Protein AF-A0A366M9B2-F1 (afdb_monomer)

Organism: NCBI:txid2006182

pLDDT: mean 84.74, std 8.8, range [50.28, 93.94]

Foldseek 3Di:
DQPLVVLLVLLLVANLSSLVSVVPNNVVSVVRNVVLVVLVVCCVPPHVVSVVVSNVSSNVSSVVSNVVVD

Sequence (70 aa):
MTNILIATILSFLIPGLGQIYEGQNFLKGIVFLIIGIILYILIYTVETNICIISFIYSIYSAYDACRFLK

Solvent-accessible surface area (backbone atoms only — not comparable to full-atom values): 3515 Å² total; per-residue (Å²): 130,72,58,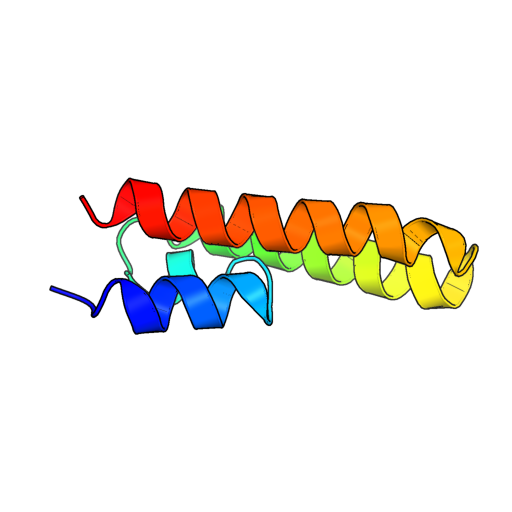53,68,59,26,21,52,39,2,41,76,41,28,16,46,10,25,42,68,62,58,84,41,38,71,59,10,51,54,36,31,53,53,43,51,52,46,52,53,42,33,78,71,75,40,70,74,47,46,59,58,47,50,54,48,15,51,51,34,13,51,51,30,42,61,72,72,110

Structure (mmCIF, N/CA/C/O backbone):
data_AF-A0A366M9B2-F1
#
_entry.id   AF-A0A366M9B2-F1
#
loop_
_atom_site.group_PDB
_atom_site.id
_atom_site.type_symbol
_atom_site.label_atom_id
_atom_site.label_alt_id
_atom_site.label_comp_id
_atom_site.label_asym_id
_atom_site.label_entity_id
_atom_site.label_seq_id
_atom_site.pdbx_PDB_ins_code
_atom_site.Cartn_x
_atom_site.Cartn_y
_atom_site.Cartn_z
_atom_site.occupancy
_atom_site.B_iso_or_equiv
_atom_site.auth_seq_id
_atom_site.auth_comp_id
_atom_site.auth_asy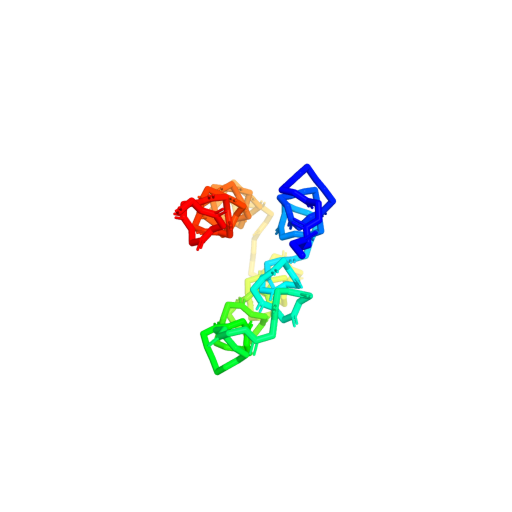m_id
_atom_site.auth_atom_id
_atom_site.pdbx_PDB_model_num
ATOM 1 N N . MET A 1 1 ? -11.785 7.479 17.235 1.00 53.84 1 MET A N 1
ATOM 2 C CA . MET A 1 1 ? -11.959 7.627 15.778 1.00 53.84 1 MET A CA 1
ATOM 3 C C . MET A 1 1 ? -10.647 8.111 15.216 1.00 53.84 1 MET A C 1
ATOM 5 O O . MET A 1 1 ? -10.245 9.238 15.480 1.00 53.84 1 MET A O 1
ATOM 9 N N . THR A 1 2 ? -9.931 7.210 14.562 1.00 62.31 2 THR A N 1
ATOM 10 C CA . THR A 1 2 ? -8.660 7.516 13.915 1.00 62.31 2 THR A CA 1
ATOM 11 C C . THR A 1 2 ? -8.906 8.522 12.789 1.00 62.31 2 THR A C 1
ATOM 13 O O . THR A 1 2 ? -9.904 8.415 12.080 1.00 62.31 2 THR A O 1
ATOM 16 N N . ASN A 1 3 ? -8.058 9.547 12.658 1.00 81.38 3 ASN A N 1
ATOM 17 C CA . ASN A 1 3 ? -8.284 10.594 11.663 1.00 81.38 3 ASN A CA 1
ATOM 18 C C . ASN A 1 3 ? -8.167 9.999 10.252 1.00 81.38 3 ASN A C 1
ATOM 20 O O . ASN A 1 3 ? -7.091 9.553 9.847 1.00 81.38 3 ASN A O 1
ATOM 24 N N . ILE A 1 4 ? -9.280 10.029 9.518 1.00 81.88 4 ILE A N 1
ATOM 25 C CA . ILE A 1 4 ? -9.436 9.458 8.175 1.00 81.88 4 ILE A CA 1
ATOM 26 C C . ILE A 1 4 ? -8.348 9.957 7.225 1.00 81.88 4 ILE A C 1
ATOM 28 O O . ILE A 1 4 ? -7.767 9.180 6.466 1.00 81.88 4 ILE A O 1
ATOM 32 N N . LEU A 1 5 ? -8.015 11.246 7.318 1.00 83.69 5 LEU A N 1
ATOM 33 C CA . LEU A 1 5 ? -6.977 11.858 6.496 1.00 83.69 5 LEU A CA 1
ATOM 34 C C . LEU A 1 5 ? -5.601 11.260 6.793 1.00 83.69 5 LEU A C 1
ATOM 36 O O . LEU A 1 5 ? -4.868 10.934 5.866 1.00 83.69 5 LEU A O 1
ATOM 40 N N . ILE A 1 6 ? -5.271 11.059 8.072 1.00 85.50 6 ILE A N 1
ATOM 41 C CA . ILE A 1 6 ? -3.969 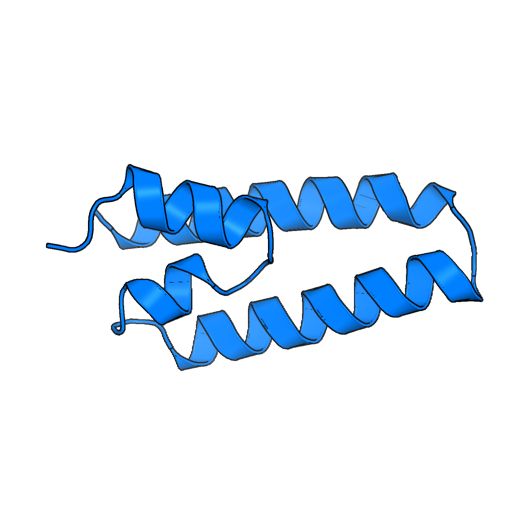10.520 8.484 1.00 85.50 6 ILE A CA 1
ATOM 42 C C . ILE A 1 6 ? -3.823 9.077 7.996 1.00 85.50 6 ILE A C 1
ATOM 44 O O . ILE A 1 6 ? -2.819 8.747 7.375 1.00 85.50 6 ILE A O 1
ATOM 48 N N . ALA A 1 7 ? -4.838 8.235 8.197 1.00 85.81 7 ALA A N 1
ATOM 49 C CA . ALA A 1 7 ? -4.806 6.851 7.727 1.00 85.81 7 ALA A CA 1
ATOM 50 C C . ALA A 1 7 ? -4.685 6.754 6.196 1.00 85.81 7 ALA A C 1
ATOM 52 O O . ALA A 1 7 ? -3.914 5.948 5.681 1.00 85.81 7 ALA A O 1
ATOM 53 N N . THR A 1 8 ? -5.401 7.612 5.465 1.00 86.25 8 THR A N 1
ATOM 54 C CA . THR A 1 8 ? -5.362 7.640 3.996 1.00 86.25 8 THR A CA 1
ATOM 55 C C . THR A 1 8 ? -3.983 8.054 3.484 1.00 86.25 8 THR A C 1
ATOM 57 O O . THR A 1 8 ? -3.439 7.401 2.596 1.00 86.25 8 THR A O 1
ATOM 60 N N . ILE A 1 9 ? -3.388 9.104 4.064 1.00 89.00 9 ILE A N 1
ATOM 61 C CA . ILE A 1 9 ? -2.043 9.572 3.697 1.00 89.00 9 ILE A CA 1
ATOM 62 C C . ILE A 1 9 ? -0.998 8.496 4.014 1.00 89.00 9 ILE A C 1
ATOM 64 O O . ILE A 1 9 ? -0.121 8.239 3.191 1.00 89.00 9 ILE A O 1
ATOM 68 N N . LEU A 1 10 ? -1.116 7.832 5.169 1.00 88.56 10 LEU A N 1
ATOM 69 C CA . LEU A 1 10 ? -0.218 6.746 5.559 1.00 88.56 10 LEU A CA 1
ATOM 70 C C . LEU A 1 10 ? -0.273 5.579 4.566 1.00 88.56 10 LEU A C 1
ATOM 72 O O . LEU A 1 10 ? 0.782 5.149 4.107 1.00 88.56 10 LEU A O 1
ATOM 76 N N . SER A 1 11 ? -1.469 5.108 4.190 1.00 89.44 11 SER A N 1
ATOM 77 C CA . SER A 1 11 ? -1.605 4.037 3.189 1.00 89.44 11 SER A CA 1
ATOM 78 C C . SER A 1 11 ? -1.174 4.458 1.787 1.00 89.44 11 SER A C 1
ATOM 80 O O . SER A 1 11 ? -0.635 3.641 1.051 1.00 89.44 11 SER A O 1
ATOM 82 N N . PHE A 1 12 ? -1.368 5.721 1.404 1.00 88.69 12 PHE A N 1
ATOM 83 C CA . PHE A 1 12 ? -0.891 6.211 0.111 1.00 88.69 12 PHE A CA 1
ATOM 84 C C . PHE A 1 12 ? 0.637 6.158 0.018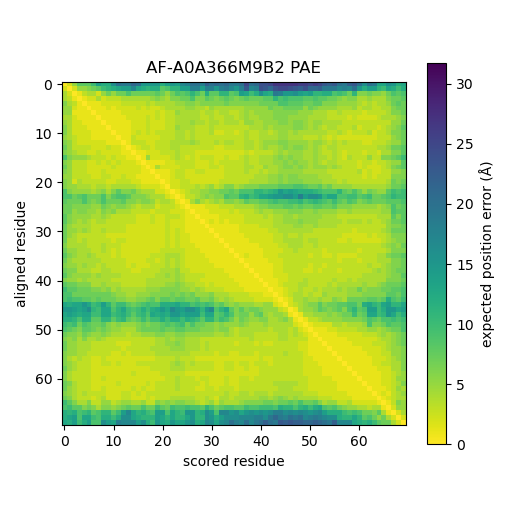 1.00 88.69 12 PHE A C 1
ATOM 86 O O . PHE A 1 12 ? 1.181 5.710 -0.994 1.00 88.69 12 PHE A O 1
ATOM 93 N N . LEU A 1 13 ? 1.317 6.590 1.086 1.00 88.50 13 LEU A N 1
ATOM 94 C CA . LEU A 1 13 ? 2.775 6.610 1.150 1.00 88.50 13 LEU A CA 1
ATOM 95 C C . LEU A 1 13 ? 3.353 5.193 1.213 1.00 88.50 13 LEU A C 1
ATOM 97 O O . LEU A 1 13 ? 4.308 4.880 0.509 1.00 88.50 13 LEU A O 1
ATOM 101 N N . ILE A 1 14 ? 2.775 4.350 2.071 1.00 90.12 14 ILE A N 1
ATOM 102 C CA . ILE A 1 14 ? 3.179 2.959 2.259 1.00 90.12 14 ILE A CA 1
ATOM 103 C C . ILE A 1 14 ? 1.905 2.113 2.334 1.00 90.12 14 ILE A C 1
ATOM 105 O O . ILE A 1 14 ? 1.182 2.190 3.337 1.00 90.12 14 ILE A O 1
ATOM 109 N N . PRO A 1 15 ? 1.641 1.272 1.318 1.00 90.94 15 PRO A N 1
ATOM 110 C CA . PRO A 1 15 ? 0.472 0.409 1.303 1.00 90.94 15 PRO A CA 1
ATOM 111 C C . PRO A 1 15 ? 0.347 -0.390 2.600 1.00 90.94 15 PRO A C 1
ATOM 113 O O . PRO A 1 15 ? 1.308 -1.013 3.045 1.00 90.94 15 PRO A O 1
ATOM 116 N N . GLY A 1 16 ? -0.832 -0.371 3.220 1.00 86.56 16 GLY A N 1
ATOM 117 C CA . GLY A 1 16 ? -1.113 -1.145 4.433 1.00 86.56 16 GLY A CA 1
ATOM 118 C C . GLY A 1 16 ? -0.975 -0.385 5.754 1.00 86.56 16 GLY A C 1
ATOM 119 O O . GLY A 1 16 ? -1.575 -0.803 6.746 1.00 86.56 16 GLY A O 1
ATOM 120 N N . LEU A 1 17 ? -0.251 0.744 5.800 1.00 88.12 17 LEU A N 1
ATOM 121 C CA . LEU A 1 17 ? -0.058 1.490 7.053 1.00 88.12 17 LEU A CA 1
ATOM 122 C C . LEU A 1 17 ? -1.341 2.129 7.587 1.00 88.12 17 LEU A C 1
ATOM 124 O O . LEU A 1 17 ? -1.541 2.159 8.799 1.00 88.12 17 LEU A O 1
ATOM 128 N N . GLY A 1 18 ? -2.221 2.618 6.717 1.00 87.00 18 GLY A N 1
ATOM 129 C CA . GLY A 1 18 ? -3.512 3.179 7.112 1.00 87.00 18 GLY A CA 1
ATOM 130 C C . GLY A 1 18 ? -4.428 2.140 7.754 1.00 87.00 18 GLY A C 1
ATOM 131 O O . GLY A 1 18 ? -5.022 2.414 8.796 1.00 87.00 18 GLY A O 1
ATOM 132 N N . GLN A 1 19 ? -4.477 0.924 7.197 1.00 86.06 19 GLN A N 1
ATOM 133 C CA . GLN A 1 19 ? -5.230 -0.194 7.779 1.00 86.06 19 GLN A CA 1
ATOM 134 C C . GLN A 1 19 ? -4.654 -0.640 9.137 1.00 86.06 19 GLN A C 1
ATOM 136 O O . GLN A 1 19 ? -5.403 -1.032 10.032 1.00 86.06 19 GLN A O 1
ATOM 141 N N . ILE A 1 20 ? -3.328 -0.568 9.309 1.00 87.69 20 ILE A N 1
ATOM 142 C CA . ILE A 1 20 ? -2.659 -0.850 10.589 1.00 87.69 20 ILE A CA 1
ATOM 143 C C . ILE A 1 20 ? -2.962 0.247 11.617 1.00 87.69 20 ILE A C 1
ATOM 145 O O . ILE A 1 20 ? -3.262 -0.063 12.767 1.00 87.69 20 ILE A O 1
ATOM 149 N N . TYR A 1 21 ? -2.918 1.516 11.205 1.00 85.50 21 TYR A N 1
ATOM 150 C CA . TYR A 1 21 ? -3.164 2.679 12.061 1.00 85.50 21 TYR A CA 1
ATOM 151 C C . TYR A 1 21 ? -4.605 2.740 12.592 1.00 85.50 21 TYR A C 1
ATOM 153 O O . TYR A 1 21 ? -4.844 3.204 13.706 1.00 85.50 21 TYR A O 1
ATOM 161 N N . GLU A 1 22 ? -5.576 2.244 11.824 1.00 83.75 22 GLU A N 1
ATOM 162 C CA . GLU A 1 22 ? -6.958 2.098 12.286 1.00 83.75 22 GLU A CA 1
ATOM 163 C C . GLU A 1 22 ? -7.118 0.991 13.351 1.00 83.75 22 GLU A C 1
ATOM 165 O O . GLU A 1 22 ? -7.961 1.097 14.241 1.00 83.75 22 GLU A O 1
ATOM 170 N N . GLY A 1 23 ? -6.319 -0.076 13.277 1.00 75.50 23 GLY A N 1
ATOM 171 C CA . GLY A 1 23 ? -6.338 -1.195 14.225 1.00 75.50 23 GLY A CA 1
ATOM 172 C C . GLY A 1 23 ? -7.451 -2.230 14.006 1.00 75.50 23 GLY A C 1
ATOM 173 O O . GLY A 1 23 ? -7.291 -3.372 14.427 1.00 75.50 23 GLY A O 1
ATOM 174 N N . GLN A 1 24 ? -8.540 -1.898 13.300 1.00 73.31 24 GLN A N 1
ATOM 175 C CA . GLN A 1 24 ? -9.633 -2.847 13.012 1.00 73.31 24 GLN A CA 1
ATOM 176 C C . GLN A 1 24 ? -9.290 -3.856 11.907 1.00 73.31 24 GLN A C 1
ATOM 178 O O . GLN A 1 24 ? -9.778 -4.983 11.920 1.00 73.31 24 GLN A O 1
ATOM 183 N N . ASN A 1 25 ? -8.414 -3.481 10.972 1.00 80.75 25 ASN A N 1
ATOM 184 C CA . ASN A 1 25 ? -8.070 -4.284 9.797 1.00 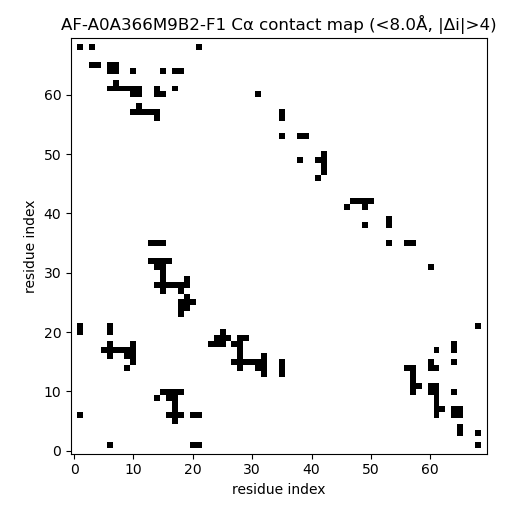80.75 25 ASN A CA 1
ATOM 185 C C . ASN A 1 25 ? -6.572 -4.620 9.729 1.00 80.75 25 ASN A C 1
ATOM 187 O O . ASN A 1 25 ? -5.993 -4.704 8.645 1.00 80.75 25 ASN A O 1
ATOM 191 N N . PHE A 1 26 ? -5.940 -4.858 10.883 1.00 81.19 26 PHE A N 1
ATOM 192 C CA . PHE A 1 26 ? -4.497 -5.098 10.998 1.00 81.19 26 PHE A CA 1
ATOM 193 C C . PHE A 1 26 ? -3.978 -6.205 10.059 1.00 81.19 26 PHE A C 1
ATOM 195 O O . PHE A 1 26 ? -2.979 -6.017 9.369 1.00 81.19 26 PHE A O 1
ATOM 202 N N . LEU A 1 27 ? -4.700 -7.328 9.955 1.00 87.38 27 LEU A N 1
ATOM 203 C CA . LEU A 1 27 ? -4.345 -8.432 9.053 1.00 87.38 27 LEU A CA 1
ATOM 204 C C . LEU A 1 27 ? -4.360 -8.022 7.575 1.00 87.38 27 LEU A C 1
ATOM 206 O O . LEU A 1 27 ? -3.446 -8.376 6.834 1.00 87.38 27 LEU A O 1
ATOM 210 N N . LYS A 1 28 ? -5.362 -7.247 7.140 1.00 85.81 28 LYS A N 1
ATOM 211 C CA . LYS A 1 28 ? -5.396 -6.718 5.768 1.00 85.81 28 LYS A CA 1
ATOM 212 C C . LYS A 1 28 ? -4.251 -5.740 5.542 1.00 85.81 28 LYS A C 1
ATOM 214 O O . LYS A 1 28 ? -3.606 -5.805 4.503 1.00 85.81 28 LYS A O 1
ATOM 219 N N . GLY A 1 29 ? -3.969 -4.884 6.522 1.00 88.06 29 GLY A N 1
ATOM 220 C CA . GLY A 1 29 ? -2.843 -3.958 6.466 1.00 88.06 29 GLY A CA 1
ATOM 221 C C . GLY A 1 29 ? -1.506 -4.667 6.271 1.00 88.06 29 GLY A C 1
ATOM 222 O O . GLY A 1 29 ? -0.735 -4.271 5.404 1.00 88.06 29 GLY A O 1
ATOM 223 N N . ILE A 1 30 ? -1.272 -5.778 6.975 1.00 91.69 30 ILE A N 1
ATOM 224 C CA . ILE A 1 30 ? -0.084 -6.617 6.761 1.00 91.69 30 ILE A CA 1
ATOM 225 C C . ILE A 1 30 ? -0.027 -7.158 5.328 1.00 91.69 30 ILE A C 1
ATOM 227 O O . ILE A 1 30 ? 1.026 -7.092 4.701 1.00 91.69 30 ILE A O 1
ATOM 231 N N . VAL A 1 31 ? -1.138 -7.669 4.788 1.00 92.06 31 VAL A N 1
ATOM 232 C CA . VAL A 1 31 ? -1.182 -8.180 3.406 1.00 92.06 31 VAL A CA 1
ATOM 233 C C . VAL A 1 31 ? -0.843 -7.075 2.404 1.00 92.06 31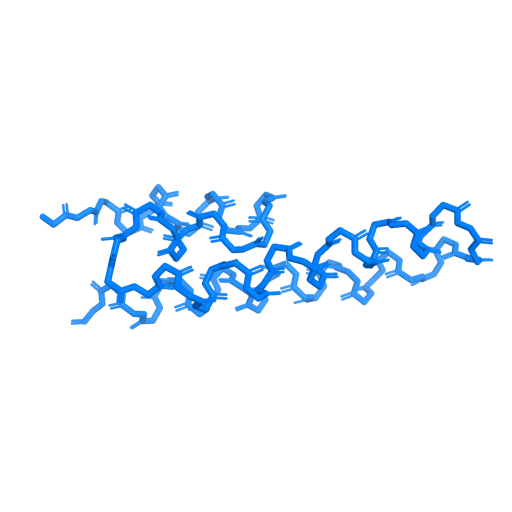 VAL A C 1
ATOM 235 O O . VAL A 1 31 ? -0.005 -7.279 1.525 1.00 92.06 31 VAL A O 1
ATOM 238 N N . PHE A 1 32 ? -1.436 -5.890 2.565 1.00 91.56 32 PHE A N 1
ATOM 239 C CA . PHE A 1 32 ? -1.143 -4.738 1.715 1.00 91.56 32 PHE A CA 1
ATOM 240 C C . PHE A 1 32 ? 0.328 -4.328 1.782 1.00 91.56 32 PHE A C 1
ATOM 242 O O . PHE A 1 32 ? 0.923 -4.055 0.738 1.00 91.56 32 PHE A O 1
ATOM 249 N N . LEU A 1 33 ? 0.912 -4.350 2.980 1.00 92.81 33 LEU A N 1
ATOM 250 C CA . LEU A 1 33 ? 2.309 -4.009 3.227 1.00 92.81 33 LEU A CA 1
ATOM 251 C C . LEU A 1 33 ? 3.255 -5.027 2.579 1.00 92.81 33 LEU A C 1
ATOM 253 O O . LEU A 1 33 ? 4.174 -4.635 1.865 1.00 92.81 33 LEU A O 1
ATOM 257 N N . ILE A 1 34 ? 2.995 -6.328 2.734 1.00 93.94 34 ILE A N 1
ATOM 258 C CA . ILE A 1 34 ? 3.791 -7.392 2.101 1.00 93.94 34 ILE A CA 1
ATOM 259 C C . ILE A 1 34 ? 3.773 -7.251 0.576 1.00 93.94 34 ILE A C 1
ATOM 261 O O . ILE A 1 34 ? 4.827 -7.279 -0.058 1.00 93.94 34 ILE A O 1
ATOM 265 N N . ILE A 1 35 ? 2.597 -7.054 -0.024 1.00 92.75 35 ILE A N 1
ATOM 266 C CA . ILE A 1 35 ? 2.478 -6.868 -1.477 1.00 92.75 35 ILE A CA 1
ATOM 267 C C . ILE A 1 35 ? 3.179 -5.573 -1.917 1.00 92.75 35 ILE A C 1
ATOM 269 O O . ILE A 1 35 ? 3.865 -5.572 -2.937 1.00 92.75 35 ILE A O 1
ATOM 273 N N . GLY A 1 36 ? 3.069 -4.494 -1.135 1.00 90.88 36 GLY A N 1
ATOM 274 C CA . GLY A 1 36 ? 3.785 -3.241 -1.383 1.00 90.88 36 GLY A CA 1
ATOM 275 C C . GLY A 1 36 ? 5.307 -3.420 -1.389 1.00 90.88 36 GLY A C 1
ATOM 276 O O . GLY A 1 36 ? 5.976 -2.918 -2.288 1.00 90.88 36 GLY A O 1
ATOM 277 N N . ILE A 1 37 ? 5.854 -4.202 -0.451 1.00 91.81 37 ILE A N 1
ATOM 278 C CA . ILE A 1 37 ? 7.283 -4.552 -0.418 1.00 91.81 37 ILE A CA 1
ATOM 279 C C . ILE A 1 37 ? 7.679 -5.358 -1.658 1.00 91.81 37 ILE A C 1
ATOM 281 O O . ILE A 1 37 ? 8.705 -5.071 -2.270 1.00 91.81 37 ILE A O 1
ATOM 285 N N . ILE A 1 38 ? 6.874 -6.349 -2.052 1.00 92.12 38 ILE A N 1
ATOM 286 C CA . ILE A 1 38 ? 7.147 -7.166 -3.243 1.00 92.12 38 ILE A CA 1
ATOM 287 C C . ILE A 1 38 ? 7.177 -6.288 -4.497 1.00 92.12 38 ILE A C 1
ATOM 289 O O . ILE A 1 38 ? 8.103 -6.407 -5.296 1.00 92.12 38 ILE A O 1
ATOM 293 N N . LEU A 1 39 ? 6.210 -5.378 -4.651 1.00 89.31 39 LEU A N 1
ATOM 294 C CA . LEU A 1 39 ? 6.163 -4.430 -5.766 1.00 89.31 39 LEU A CA 1
ATOM 295 C C . LEU A 1 39 ? 7.373 -3.494 -5.765 1.00 89.31 39 LEU A C 1
ATOM 297 O O . LEU A 1 39 ? 7.963 -3.270 -6.819 1.00 89.31 39 LEU A O 1
ATOM 301 N N . TYR A 1 40 ? 7.785 -3.007 -4.592 1.00 87.38 40 TYR A N 1
ATOM 302 C CA . TYR A 1 40 ? 8.986 -2.191 -4.450 1.00 87.38 40 TYR A CA 1
ATOM 303 C C . TYR A 1 40 ? 10.232 -2.957 -4.904 1.00 87.38 40 TYR A C 1
ATOM 305 O O . TYR A 1 40 ? 10.965 -2.473 -5.757 1.00 87.38 40 TYR A O 1
ATOM 313 N N . ILE A 1 41 ? 10.436 -4.190 -4.432 1.00 89.31 41 ILE A N 1
ATOM 314 C CA . ILE A 1 41 ? 11.556 -5.040 -4.867 1.00 89.31 41 ILE A CA 1
ATOM 315 C C . ILE A 1 41 ? 11.503 -5.284 -6.383 1.00 89.31 41 ILE A C 1
ATOM 317 O O . ILE A 1 41 ? 12.537 -5.221 -7.049 1.00 89.31 41 ILE A O 1
ATOM 321 N N . LEU A 1 42 ? 10.314 -5.514 -6.948 1.00 87.81 42 LEU A N 1
ATOM 322 C CA . LEU A 1 42 ? 10.127 -5.702 -8.389 1.00 87.81 42 LEU A CA 1
ATOM 323 C C . LEU A 1 42 ? 10.547 -4.471 -9.205 1.00 87.81 42 LEU A C 1
ATOM 325 O O . LEU A 1 42 ? 11.164 -4.630 -10.257 1.00 87.81 42 LEU A O 1
ATOM 329 N N . ILE A 1 43 ? 10.265 -3.257 -8.715 1.00 86.69 43 ILE A N 1
ATOM 330 C CA . ILE A 1 43 ? 10.690 -2.007 -9.367 1.00 86.69 43 ILE A CA 1
ATOM 331 C C . ILE A 1 43 ? 12.218 -1.945 -9.495 1.00 86.69 43 ILE A C 1
ATOM 333 O O . ILE A 1 43 ? 12.720 -1.536 -10.539 1.00 86.69 43 ILE A O 1
ATOM 337 N N . TYR A 1 44 ? 12.958 -2.364 -8.462 1.00 83.56 44 TYR A N 1
ATOM 338 C CA . TYR A 1 44 ? 14.4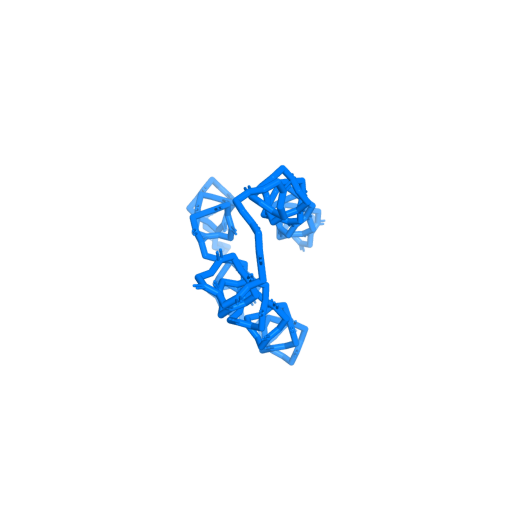28 -2.334 -8.481 1.00 83.56 44 TYR A CA 1
ATOM 339 C C . TYR A 1 44 ? 15.064 -3.497 -9.248 1.00 83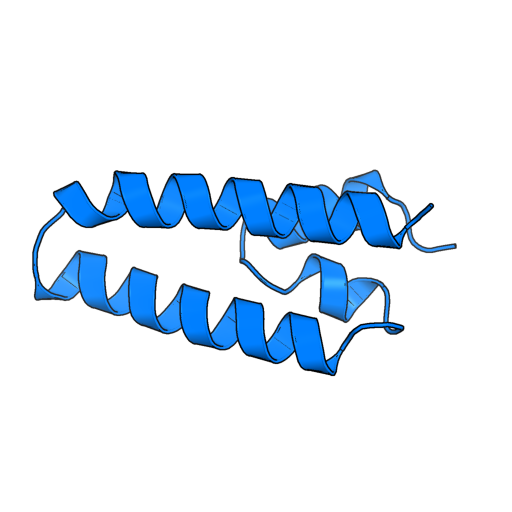.56 44 TYR A C 1
ATOM 341 O O . TYR A 1 44 ? 16.215 -3.380 -9.662 1.00 83.56 44 TYR A O 1
ATOM 349 N N . THR A 1 45 ? 14.361 -4.620 -9.407 1.00 86.88 45 THR A N 1
ATOM 350 C CA . THR A 1 45 ? 14.942 -5.862 -9.951 1.00 86.88 45 THR A CA 1
ATOM 351 C C . THR A 1 45 ? 14.555 -6.158 -11.394 1.00 86.88 45 THR A C 1
ATOM 353 O O . THR A 1 45 ? 15.349 -6.777 -12.097 1.00 86.88 45 THR A O 1
ATOM 356 N N . VAL A 1 46 ? 13.366 -5.747 -11.843 1.00 82.62 46 VAL A N 1
ATOM 357 C CA . VAL A 1 46 ? 12.827 -6.139 -13.154 1.00 82.62 46 VAL A CA 1
ATOM 358 C C . VAL A 1 46 ? 12.806 -4.961 -14.119 1.00 82.62 46 VAL A C 1
ATOM 360 O O . VAL A 1 46 ? 13.515 -4.980 -15.120 1.00 82.62 46 VAL A O 1
ATOM 363 N N . GLU A 1 47 ? 11.989 -3.942 -13.849 1.00 81.69 47 GLU A N 1
ATOM 364 C CA . GLU A 1 47 ? 11.834 -2.812 -14.763 1.00 81.69 47 GLU A CA 1
ATOM 365 C C . GLU A 1 47 ? 11.143 -1.621 -14.089 1.00 81.69 47 GLU A C 1
ATOM 367 O O . GLU A 1 47 ? 10.159 -1.774 -13.358 1.00 81.69 47 GLU A O 1
ATOM 372 N N . THR A 1 48 ? 11.582 -0.405 -14.419 1.00 78.62 48 THR A N 1
ATOM 373 C CA . THR A 1 48 ? 11.016 0.837 -13.869 1.00 78.62 48 THR A CA 1
ATOM 374 C C . THR A 1 48 ? 9.548 1.049 -14.265 1.00 78.62 48 THR A C 1
ATOM 376 O O . THR A 1 48 ? 8.824 1.764 -13.575 1.00 78.62 48 THR A O 1
ATOM 379 N N . ASN A 1 49 ? 9.063 0.390 -15.325 1.00 81.81 49 ASN A N 1
ATOM 380 C CA . ASN A 1 49 ? 7.661 0.448 -15.762 1.00 81.81 49 ASN A CA 1
ATOM 381 C C . ASN A 1 49 ? 6.681 -0.111 -14.712 1.00 81.81 49 ASN A C 1
ATOM 383 O O . ASN A 1 49 ? 5.520 0.304 -14.661 1.00 81.81 49 ASN A O 1
ATOM 387 N N . ILE A 1 50 ? 7.151 -0.982 -13.811 1.00 85.12 50 ILE A N 1
ATOM 388 C CA . ILE A 1 50 ? 6.355 -1.515 -12.692 1.00 85.12 50 ILE A CA 1
ATOM 389 C C . ILE A 1 50 ? 6.010 -0.412 -11.675 1.00 85.12 50 ILE A C 1
ATOM 391 O O . ILE A 1 50 ? 5.055 -0.548 -10.909 1.00 85.12 50 ILE A O 1
ATOM 395 N N . CYS A 1 51 ? 6.703 0.732 -11.716 1.00 84.12 51 CYS A N 1
ATOM 396 C CA . CYS A 1 51 ? 6.402 1.897 -10.887 1.00 84.12 51 CYS A CA 1
ATOM 397 C C . CYS A 1 51 ? 4.954 2.379 -11.068 1.00 84.12 51 CYS A C 1
ATOM 399 O O . CYS A 1 51 ? 4.292 2.705 -10.087 1.00 84.12 51 CYS A O 1
ATOM 401 N N . ILE A 1 52 ? 4.413 2.330 -12.292 1.00 87.50 52 ILE A N 1
ATOM 402 C CA . ILE A 1 52 ? 3.021 2.724 -12.566 1.00 87.50 52 ILE A CA 1
ATOM 403 C C . ILE A 1 52 ? 2.045 1.780 -11.853 1.00 87.50 52 ILE A C 1
ATOM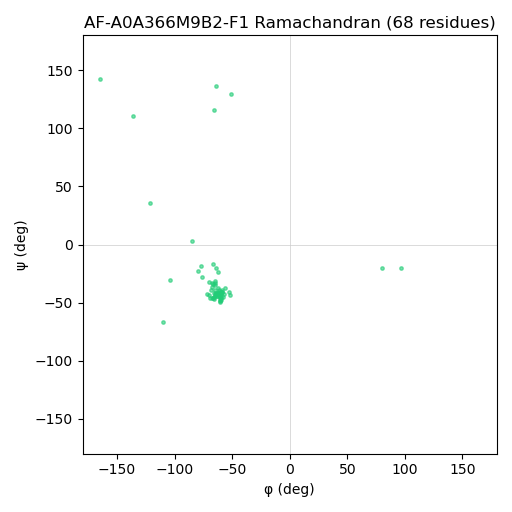 405 O O . ILE A 1 52 ? 1.080 2.225 -11.235 1.00 87.50 52 ILE A O 1
ATOM 409 N N . ILE A 1 53 ? 2.321 0.475 -11.889 1.00 88.56 53 ILE A N 1
ATOM 410 C CA . ILE A 1 53 ? 1.502 -0.550 -11.229 1.00 88.56 53 ILE A CA 1
ATOM 411 C C . ILE A 1 53 ? 1.565 -0.369 -9.710 1.00 88.56 53 ILE A C 1
ATOM 413 O O . ILE A 1 53 ? 0.531 -0.366 -9.044 1.00 88.56 53 ILE A O 1
ATOM 417 N N . SER A 1 54 ? 2.765 -0.151 -9.167 1.00 88.25 54 SER A N 1
ATOM 418 C CA . SER A 1 54 ? 2.956 0.121 -7.742 1.00 88.25 54 SER A CA 1
ATOM 419 C C . SER A 1 54 ? 2.256 1.404 -7.299 1.00 88.25 54 SER A C 1
ATOM 421 O O . SER A 1 54 ? 1.693 1.452 -6.209 1.00 88.25 54 SER A O 1
ATOM 423 N N . PHE A 1 55 ? 2.245 2.436 -8.143 1.00 88.00 55 PHE A N 1
ATOM 424 C CA . PHE A 1 55 ? 1.567 3.695 -7.859 1.00 88.00 55 PHE A CA 1
ATOM 425 C C . PHE A 1 55 ? 0.043 3.525 -7.823 1.00 88.00 55 PHE A C 1
ATOM 427 O O . PHE A 1 55 ? -0.609 3.959 -6.871 1.00 88.00 55 PHE A O 1
ATOM 434 N N . ILE A 1 56 ? -0.527 2.819 -8.806 1.00 91.62 56 ILE A N 1
ATOM 435 C CA . ILE A 1 56 ? -1.955 2.464 -8.825 1.00 91.62 56 ILE A CA 1
ATOM 436 C C . ILE A 1 56 ? -2.313 1.629 -7.588 1.00 91.62 56 ILE A C 1
ATOM 438 O O . ILE A 1 56 ? -3.350 1.857 -6.962 1.00 91.62 56 ILE A O 1
ATOM 442 N N . TYR A 1 57 ? -1.441 0.700 -7.194 1.00 91.81 57 TYR A N 1
ATOM 443 C CA . TYR A 1 57 ? -1.631 -0.114 -5.999 1.00 91.81 57 TYR A CA 1
ATOM 444 C C . TYR A 1 57 ? -1.621 0.718 -4.705 1.00 91.81 57 TYR A C 1
ATOM 446 O O . TYR A 1 57 ? -2.491 0.534 -3.853 1.00 91.81 57 TYR A O 1
ATOM 454 N N . SER A 1 58 ? -0.709 1.687 -4.578 1.00 89.94 58 SER A N 1
ATOM 455 C CA . SER A 1 58 ? -0.698 2.646 -3.462 1.00 89.94 58 SER A CA 1
ATOM 456 C C . SER A 1 58 ? -2.004 3.438 -3.375 1.00 89.94 58 SER A C 1
ATOM 458 O O . SER A 1 58 ? -2.591 3.522 -2.294 1.00 89.94 58 SER A O 1
ATOM 460 N N . ILE A 1 59 ? -2.517 3.946 -4.504 1.00 91.25 59 ILE A N 1
ATOM 461 C CA . ILE A 1 59 ? -3.816 4.640 -4.563 1.00 91.25 59 ILE A CA 1
ATOM 462 C C . ILE A 1 59 ? -4.946 3.720 -4.097 1.00 91.25 59 ILE A C 1
ATOM 464 O O . ILE A 1 59 ? -5.782 4.129 -3.289 1.00 91.25 59 ILE A O 1
ATOM 468 N N . TYR A 1 60 ? -4.965 2.475 -4.575 1.00 91.25 60 TYR A N 1
ATOM 469 C CA . TYR A 1 60 ? -5.969 1.496 -4.174 1.00 91.25 60 TYR A CA 1
ATOM 470 C C . TYR A 1 60 ? -5.920 1.219 -2.666 1.00 91.25 60 TYR A C 1
ATOM 472 O O . TYR A 1 60 ? -6.957 1.236 -2.006 1.00 91.25 60 TYR A O 1
ATOM 480 N N . SER A 1 61 ? -4.726 1.053 -2.094 1.00 89.94 61 SER A N 1
ATOM 481 C CA . SER A 1 61 ? -4.565 0.825 -0.655 1.00 89.94 61 SER A CA 1
ATOM 482 C C . SER A 1 61 ? -5.011 2.023 0.198 1.00 89.94 61 SER A C 1
ATOM 484 O O . SER A 1 61 ? -5.545 1.835 1.292 1.00 89.94 61 SER A O 1
ATOM 486 N N . ALA A 1 62 ? -4.834 3.250 -0.305 1.00 88.50 62 ALA A N 1
ATOM 487 C CA . ALA A 1 62 ? -5.294 4.475 0.343 1.00 88.50 62 ALA A CA 1
ATOM 488 C C . ALA A 1 62 ? -6.820 4.609 0.283 1.00 88.50 62 ALA A C 1
ATOM 490 O O . ALA A 1 62 ? -7.452 4.960 1.279 1.00 88.50 62 ALA A O 1
ATOM 491 N N . TYR A 1 63 ? -7.418 4.288 -0.868 1.00 88.44 63 TYR A N 1
ATOM 492 C CA . TYR A 1 63 ? -8.871 4.235 -1.025 1.00 88.44 63 TYR A CA 1
ATOM 493 C C . TYR A 1 63 ? -9.498 3.208 -0.079 1.00 88.44 63 TYR A C 1
ATOM 495 O O . TYR A 1 63 ? -10.492 3.499 0.582 1.00 88.44 63 TYR A O 1
ATOM 503 N N . ASP A 1 64 ? -8.890 2.027 0.010 1.00 87.38 64 ASP A N 1
ATOM 504 C CA . ASP A 1 64 ? -9.313 0.955 0.902 1.00 87.38 64 ASP A CA 1
ATOM 505 C C . ASP A 1 64 ? -9.256 1.400 2.374 1.00 87.38 64 ASP A C 1
ATOM 507 O O . ASP A 1 64 ? -10.260 1.316 3.080 1.00 87.38 64 ASP A O 1
ATOM 511 N N . ALA A 1 65 ? -8.147 2.014 2.805 1.00 85.00 65 ALA A N 1
ATOM 512 C CA . ALA A 1 65 ? -8.020 2.588 4.146 1.00 85.00 65 ALA A CA 1
ATOM 513 C C . ALA A 1 65 ? -9.074 3.675 4.436 1.00 85.00 65 ALA A C 1
ATOM 515 O O . ALA A 1 65 ? -9.625 3.722 5.531 1.00 85.00 65 ALA A O 1
ATOM 516 N N . CYS A 1 66 ? -9.401 4.523 3.457 1.00 83.31 66 CYS A N 1
ATOM 517 C CA . CYS A 1 66 ? -10.437 5.549 3.593 1.00 83.31 66 CYS A CA 1
ATOM 518 C C . CYS A 1 66 ? -11.849 4.948 3.693 1.00 83.31 66 CYS A C 1
ATOM 520 O O . CYS A 1 66 ? -12.677 5.423 4.472 1.00 83.31 66 CYS A O 1
ATOM 522 N N . ARG A 1 67 ? -12.132 3.890 2.922 1.00 74.12 67 ARG A N 1
ATOM 523 C CA . ARG A 1 67 ? -13.437 3.218 2.912 1.00 74.12 67 ARG A CA 1
ATOM 524 C C . ARG A 1 67 ? -13.743 2.521 4.235 1.00 74.12 67 ARG A C 1
ATOM 526 O O . ARG A 1 67 ? -14.909 2.480 4.608 1.00 74.12 67 ARG A O 1
ATOM 533 N N . PHE A 1 68 ? -12.735 1.980 4.915 1.00 62.28 68 PHE A N 1
ATOM 534 C CA . PHE A 1 68 ? -12.932 1.275 6.184 1.00 62.28 68 PHE A CA 1
ATOM 535 C C . PHE A 1 68 ? -13.162 2.194 7.387 1.00 62.28 68 PHE A C 1
ATOM 537 O O . PHE A 1 68 ? -13.758 1.760 8.363 1.00 62.28 68 PHE A O 1
ATOM 544 N N . LEU A 1 69 ? -12.793 3.471 7.276 1.00 57.53 69 LEU A N 1
ATOM 545 C CA . LEU A 1 69 ? -12.940 4.460 8.346 1.00 57.53 69 LEU A CA 1
ATOM 546 C C . LEU A 1 69 ? -14.326 5.136 8.413 1.00 57.53 69 LEU A C 1
ATOM 548 O O . LEU A 1 69 ? -14.513 6.055 9.217 1.00 57.53 69 LEU A O 1
ATOM 552 N N . LYS A 1 70 ? -15.273 4.729 7.560 1.00 50.28 70 LYS A N 1
ATOM 553 C CA . LYS A 1 70 ? -16.676 5.176 7.548 1.00 50.28 70 LYS A CA 1
ATOM 554 C C . LYS A 1 70 ? -17.591 4.085 8.081 1.00 50.28 70 LYS A C 1
ATOM 556 O O . LYS A 1 70 ? -18.496 4.453 8.860 1.00 50.28 70 LYS A O 1
#

Secondary structure (DSSP, 8-state):
---HHHHHHHHHHSTTHHHHHHSTTHHHHHHHHHHHHHHHHHHHHT-TTHHHHHHHHHHHHHHHHHHHT-

Mean predicted aligned error: 4.9 Å

Radius of gyration: 11.98 Å; Cα contacts (8 Å, |Δi|>4): 91; chains: 1; bounding box: 32×20×32 Å